Protein AF-A0A7X5SDE8-F1 (afdb_monomer_lite)

Radius of gyration: 19.69 Å; chains: 1; bounding box: 41×25×54 Å

Foldseek 3Di:
DPDDDDFAWDADPVRDTDGPDDDDDDQWDFDKDWDADPNDIDIDTDTRHPDDDDDPPVRCVVVPPDDDDDDDDDDD

Secondary structure (DSSP, 8-state):
--------EEE-TTS-EEESSPPPSPSEEEEEEEEEETTEEEEEEEEEE-S-----HHHHHHTT------------

Sequence (76 aa):
GGVNEVHRLRARDDGSLLADSTVGEPHSFDVEVRATVQGRSHRWAYPSYEGRTTIAAKIAQDAGIRVAPVGPGSIA

Organism: Xanthomonas perforans (NCBI:txid442694)

pLDDT: mean 90.2, std 8.86, range [49.62, 97.62]

Structure (mmCIF, N/CA/C/O backbone):
data_AF-A0A7X5SDE8-F1
#
_entry.id   AF-A0A7X5SDE8-F1
#
loop_
_atom_site.group_PDB
_atom_site.id
_atom_site.type_symbol
_atom_site.label_atom_id
_atom_site.label_alt_id
_atom_site.label_comp_id
_atom_site.label_asym_id
_atom_site.label_entity_id
_atom_site.label_seq_id
_atom_site.pdbx_PDB_ins_code
_atom_site.Cartn_x
_atom_site.Cartn_y
_atom_site.Cartn_z
_atom_site.occupancy
_atom_site.B_iso_or_equiv
_atom_site.auth_seq_id
_atom_site.auth_comp_id
_atom_site.auth_asym_id
_atom_site.auth_atom_id
_atom_site.pdbx_PDB_model_num
ATOM 1 N N . GLY A 1 1 ? -4.776 -7.906 -11.720 1.00 54.25 1 GLY A N 1
ATOM 2 C CA . GLY A 1 1 ? -4.796 -8.096 -10.258 1.00 54.25 1 GLY A CA 1
ATOM 3 C C . GLY A 1 1 ? -5.663 -7.057 -9.579 1.00 54.25 1 GLY A C 1
ATOM 4 O O . GLY A 1 1 ? -5.140 -6.250 -8.833 1.00 54.25 1 GLY A O 1
ATOM 5 N N . GLY A 1 2 ? -6.974 -7.064 -9.840 1.00 66.50 2 GLY A N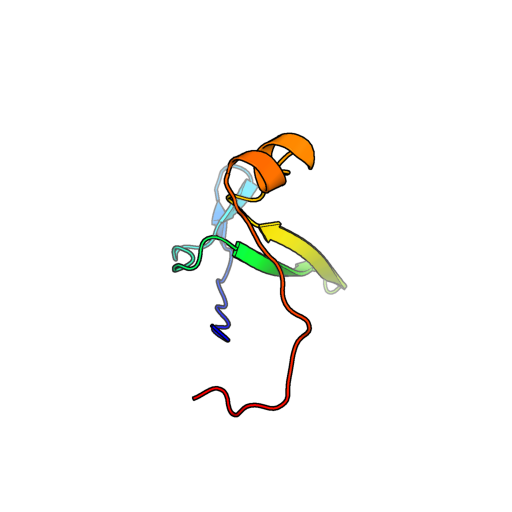 1
ATOM 6 C CA . GLY A 1 2 ? -7.942 -6.129 -9.246 1.00 66.50 2 GLY A CA 1
ATOM 7 C C . GLY A 1 2 ? -8.484 -6.608 -7.899 1.00 66.50 2 GLY A C 1
ATOM 8 O O . GLY A 1 2 ? -9.691 -6.574 -7.683 1.00 66.50 2 GLY A O 1
ATOM 9 N N . VAL A 1 3 ? -7.611 -7.133 -7.040 1.00 81.12 3 VAL A N 1
ATOM 10 C CA . VAL A 1 3 ? -7.998 -7.579 -5.699 1.00 81.12 3 VAL A CA 1
ATOM 11 C C . VAL A 1 3 ? -8.106 -6.346 -4.807 1.00 81.12 3 VAL A C 1
ATOM 13 O O . VAL A 1 3 ? -7.217 -5.498 -4.807 1.00 81.12 3 VAL A O 1
ATOM 16 N N . ASN A 1 4 ? -9.211 -6.232 -4.076 1.00 88.88 4 ASN A N 1
ATOM 17 C CA . ASN A 1 4 ? -9.400 -5.219 -3.046 1.00 88.88 4 ASN A CA 1
ATOM 18 C C . ASN A 1 4 ? -9.541 -5.936 -1.705 1.00 88.88 4 ASN A C 1
ATOM 20 O O . ASN A 1 4 ? -10.468 -6.730 -1.528 1.00 88.88 4 ASN A O 1
ATOM 24 N N . GLU A 1 5 ? -8.620 -5.663 -0.785 1.00 90.56 5 GLU A N 1
ATOM 25 C CA . GLU A 1 5 ? -8.628 -6.225 0.561 1.00 90.56 5 GLU A CA 1
ATOM 26 C C . GLU A 1 5 ? -8.979 -5.145 1.583 1.00 90.56 5 GLU A C 1
ATOM 28 O O . GLU A 1 5 ? -8.534 -3.997 1.504 1.00 90.56 5 GLU A O 1
ATOM 33 N N . VAL A 1 6 ? -9.795 -5.518 2.569 1.00 94.00 6 VAL A N 1
ATOM 34 C CA . VAL A 1 6 ? -10.184 -4.627 3.661 1.00 94.00 6 VAL A CA 1
ATOM 35 C C . VAL A 1 6 ? -9.788 -5.265 4.978 1.00 94.00 6 VAL A C 1
ATOM 37 O O . VAL A 1 6 ? -10.336 -6.291 5.379 1.00 94.00 6 VAL A O 1
ATOM 40 N N . HIS A 1 7 ? -8.881 -4.600 5.688 1.00 94.69 7 HIS A N 1
ATOM 41 C CA . HIS A 1 7 ? -8.390 -5.054 6.981 1.00 94.69 7 HIS A CA 1
ATOM 42 C C . HIS A 1 7 ? -8.838 -4.098 8.081 1.00 94.69 7 HIS A C 1
ATOM 44 O O . HIS A 1 7 ? -8.647 -2.882 8.000 1.00 94.69 7 HIS A O 1
ATOM 50 N N . ARG A 1 8 ? -9.446 -4.645 9.137 1.00 95.75 8 ARG A N 1
ATOM 51 C CA . ARG A 1 8 ? -9.859 -3.848 10.292 1.00 95.75 8 ARG A CA 1
ATOM 52 C C . ARG A 1 8 ? -8.691 -3.706 11.256 1.00 95.75 8 ARG A C 1
ATOM 54 O O . ARG A 1 8 ? -8.209 -4.706 11.781 1.00 95.75 8 ARG A O 1
ATOM 61 N N . LEU A 1 9 ? -8.288 -2.468 11.518 1.00 95.12 9 LEU A N 1
ATOM 62 C CA . LEU A 1 9 ? -7.258 -2.173 12.506 1.00 95.12 9 LEU A CA 1
ATOM 63 C C . LEU A 1 9 ? -7.845 -2.199 13.920 1.00 95.12 9 LEU A C 1
ATOM 65 O O . LEU A 1 9 ? -8.944 -1.686 14.156 1.00 95.12 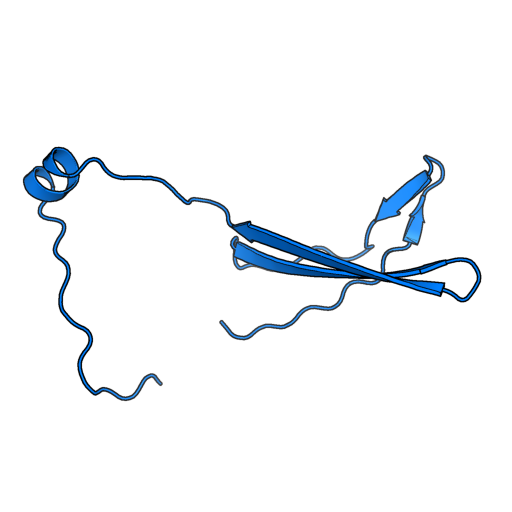9 LEU A O 1
ATOM 69 N N . ARG A 1 10 ? -7.099 -2.780 14.858 1.00 94.38 10 ARG A N 1
ATOM 70 C CA . ARG A 1 10 ? -7.385 -2.768 16.293 1.00 94.38 10 ARG A CA 1
ATOM 71 C C . ARG A 1 10 ? -6.271 -2.050 17.035 1.00 94.38 10 ARG A C 1
ATOM 73 O O . ARG A 1 10 ? -5.104 -2.162 16.664 1.00 94.38 10 ARG A O 1
ATOM 80 N N . ALA A 1 11 ? -6.653 -1.342 18.091 1.00 94.19 11 ALA A N 1
ATOM 81 C CA . ALA A 1 11 ? -5.698 -0.761 19.020 1.00 94.19 11 ALA A CA 1
ATOM 82 C C . ALA A 1 11 ? -4.934 -1.859 19.764 1.00 94.19 11 ALA A C 1
ATOM 84 O O . ALA A 1 11 ? -5.504 -2.896 20.116 1.00 94.19 11 ALA A O 1
ATOM 85 N N . ARG A 1 12 ? -3.647 -1.610 19.980 1.00 94.75 12 ARG A N 1
ATOM 86 C CA . ARG A 1 12 ? -2.754 -2.400 20.827 1.00 94.75 12 ARG A CA 1
ATOM 87 C C . ARG A 1 12 ? -2.380 -1.593 22.068 1.00 94.75 12 ARG A C 1
ATOM 89 O O . ARG A 1 12 ? -2.560 -0.375 22.099 1.00 94.75 12 ARG A O 1
ATOM 96 N N . ASP A 1 13 ? -1.840 -2.276 23.072 1.00 96.62 13 ASP A N 1
ATOM 97 C CA . ASP A 1 13 ? -1.490 -1.671 24.365 1.00 96.62 13 ASP A CA 1
ATOM 98 C C . ASP A 1 13 ? -0.406 -0.587 24.244 1.00 96.62 13 ASP A C 1
ATOM 100 O O . ASP A 1 13 ? -0.359 0.342 25.046 1.00 96.62 13 ASP A O 1
ATOM 104 N N . ASP A 1 14 ? 0.431 -0.665 23.206 1.00 96.00 14 ASP A N 1
ATOM 105 C CA . ASP A 1 14 ? 1.466 0.324 22.880 1.00 96.00 14 ASP A CA 1
ATOM 106 C C . ASP A 1 14 ? 0.934 1.554 22.117 1.00 96.00 14 ASP A C 1
ATOM 108 O O . ASP A 1 14 ? 1.703 2.428 21.718 1.00 96.00 14 ASP A O 1
ATOM 112 N N . GLY A 1 15 ? -0.382 1.636 21.904 1.00 92.19 15 GLY A N 1
ATOM 113 C CA . GLY A 1 15 ? -1.033 2.721 21.175 1.00 92.19 15 GLY A CA 1
ATOM 114 C C . GLY A 1 15 ? -0.991 2.583 19.651 1.00 92.19 15 GLY A C 1
ATOM 115 O O . GLY A 1 15 ? -1.534 3.443 18.954 1.00 92.19 15 GLY A O 1
ATOM 116 N N . SER A 1 16 ? -0.396 1.517 19.108 1.00 93.06 16 SER A N 1
ATOM 117 C CA . SER A 1 16 ? -0.419 1.243 17.671 1.00 93.06 16 SER A CA 1
ATOM 118 C C . SER A 1 16 ? -1.780 0.708 17.198 1.00 93.06 16 SER A C 1
ATOM 120 O O . SER A 1 16 ? -2.592 0.193 17.973 1.00 93.06 16 SER A O 1
ATOM 122 N N . LEU A 1 17 ? -2.038 0.837 15.893 1.00 93.00 17 LEU A N 1
ATOM 123 C CA . LEU A 1 17 ? -3.199 0.267 15.209 1.00 93.00 17 LEU A CA 1
ATOM 124 C C . LEU A 1 17 ? -2.719 -0.801 14.230 1.00 93.00 17 LEU A C 1
ATOM 126 O O . LEU A 1 17 ? -2.061 -0.476 13.244 1.00 93.00 17 LEU A O 1
ATOM 130 N N . LEU A 1 18 ? -3.075 -2.061 14.470 1.00 94.75 18 LEU A N 1
ATOM 131 C CA . LEU A 1 18 ? -2.673 -3.179 13.614 1.00 94.75 18 LEU A CA 1
ATOM 132 C C . LEU A 1 18 ? -3.886 -4.002 13.190 1.00 94.75 18 LEU A C 1
ATOM 134 O O . LEU A 1 18 ? -4.818 -4.202 13.969 1.00 94.75 18 LEU A O 1
ATOM 138 N N . ALA A 1 19 ? -3.864 -4.504 11.958 1.00 94.44 19 ALA A N 1
ATOM 139 C CA . ALA A 1 19 ? -4.793 -5.544 11.538 1.00 94.44 19 ALA A CA 1
ATOM 140 C C . ALA A 1 19 ? -4.450 -6.875 12.226 1.00 94.44 19 ALA A C 1
ATOM 142 O O . ALA A 1 19 ? -3.307 -7.104 12.618 1.00 94.44 19 ALA A O 1
ATOM 143 N N . ASP A 1 20 ? -5.437 -7.764 12.347 1.00 90.94 20 ASP A N 1
ATOM 144 C CA . ASP A 1 20 ? -5.206 -9.163 12.754 1.00 90.94 20 ASP A CA 1
ATOM 145 C C . ASP A 1 20 ? -4.952 -10.090 11.555 1.00 90.94 20 ASP A C 1
ATOM 147 O O . ASP A 1 20 ? -4.588 -11.249 11.723 1.00 90.94 20 ASP A O 1
ATOM 151 N N . SER A 1 21 ? -5.178 -9.586 10.344 1.00 92.38 21 SER A N 1
ATOM 152 C CA . SER A 1 21 ? -4.959 -10.282 9.079 1.00 92.38 21 SER A CA 1
ATOM 153 C C . SER A 1 21 ? -3.727 -9.729 8.374 1.00 92.38 21 SER A C 1
ATOM 155 O O . SER A 1 21 ? -3.509 -8.516 8.389 1.00 92.38 21 SER A O 1
ATOM 157 N N . THR A 1 22 ? -2.999 -10.601 7.687 1.00 90.06 22 THR A N 1
ATOM 158 C CA . THR A 1 22 ? -1.921 -10.220 6.769 1.00 90.06 22 THR A CA 1
ATOM 159 C C . THR A 1 22 ? -2.504 -9.742 5.441 1.00 90.06 22 THR A C 1
ATOM 161 O O . THR A 1 22 ? -3.513 -10.283 4.989 1.00 90.06 22 THR A O 1
ATOM 164 N N . VAL A 1 23 ? -1.871 -8.739 4.833 1.00 88.50 23 VAL A N 1
ATOM 165 C CA . VAL A 1 23 ? -2.171 -8.327 3.455 1.00 88.50 23 VAL A CA 1
ATOM 166 C C . VAL A 1 23 ? -1.628 -9.399 2.512 1.00 88.50 23 VAL A C 1
ATOM 168 O O . VAL A 1 23 ? -0.453 -9.760 2.616 1.00 88.50 23 VAL A O 1
ATOM 171 N N . GLY A 1 24 ? -2.478 -9.942 1.643 1.00 86.19 24 GLY A N 1
ATOM 172 C CA . GLY A 1 24 ? -2.064 -10.937 0.657 1.00 86.19 24 GLY A CA 1
ATOM 173 C C . GLY A 1 24 ? -1.145 -10.352 -0.418 1.00 86.19 24 GLY A C 1
ATOM 174 O O . GLY A 1 24 ? -1.100 -9.142 -0.630 1.00 86.19 24 GLY A O 1
ATOM 175 N N . GLU A 1 25 ? -0.414 -11.212 -1.133 1.00 82.06 25 GLU A N 1
ATOM 176 C CA . GLU A 1 25 ? 0.244 -10.801 -2.381 1.00 82.06 25 GLU A CA 1
ATOM 177 C C . GLU A 1 25 ? -0.795 -10.218 -3.357 1.00 82.06 25 GLU A C 1
ATOM 179 O O . GLU A 1 25 ? -1.912 -10.743 -3.443 1.00 82.06 25 GLU A O 1
ATOM 184 N N . PRO A 1 26 ? -0.464 -9.147 -4.110 1.00 78.81 26 PRO A N 1
ATOM 185 C CA . PRO A 1 26 ? 0.856 -8.789 -4.672 1.00 78.81 26 PRO A CA 1
ATOM 186 C C . PRO A 1 26 ? 1.707 -7.806 -3.844 1.00 78.81 26 PRO A C 1
ATOM 188 O O . PRO A 1 26 ? 1.178 -7.057 -3.054 1.00 78.81 26 PRO A O 1
ATOM 191 N N . HIS A 1 27 ? 3.015 -7.677 -4.099 1.00 75.12 27 HIS A N 1
ATOM 192 C CA . HIS A 1 27 ? 3.927 -6.755 -3.373 1.00 75.12 27 HIS A CA 1
ATOM 193 C C . HIS A 1 27 ? 3.787 -5.250 -3.717 1.00 75.12 27 HIS A C 1
ATOM 195 O O . HIS A 1 27 ? 4.747 -4.480 -3.653 1.00 75.12 27 HIS A O 1
ATOM 201 N N . SER A 1 28 ? 2.635 -4.794 -4.204 1.00 88.12 28 SER A N 1
ATOM 202 C CA . SER A 1 28 ? 2.444 -3.391 -4.590 1.00 88.12 28 SER A CA 1
ATOM 203 C C . SER A 1 28 ? 0.987 -2.985 -4.474 1.00 88.12 28 SER A C 1
ATOM 205 O O . SER A 1 28 ? 0.132 -3.558 -5.147 1.00 88.12 28 SER A O 1
ATOM 207 N N . PHE A 1 29 ? 0.728 -1.954 -3.669 1.00 89.81 29 PHE A N 1
ATOM 208 C CA . PHE A 1 29 ? -0.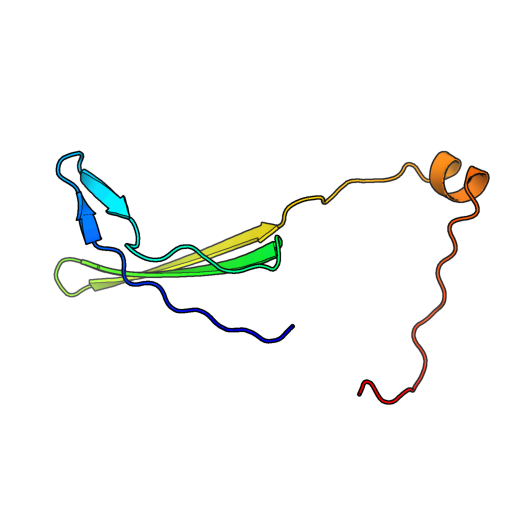623 -1.526 -3.322 1.00 89.81 29 PHE A CA 1
ATOM 209 C C . PHE A 1 29 ? -0.798 -0.015 -3.418 1.00 89.81 29 PHE A C 1
ATOM 211 O O . PHE A 1 29 ? 0.082 0.763 -3.040 1.00 89.81 29 PHE A O 1
ATOM 218 N N . ASP A 1 30 ? -1.995 0.390 -3.826 1.00 93.50 30 ASP A N 1
ATOM 219 C CA . ASP A 1 30 ? -2.547 1.687 -3.458 1.00 93.50 30 ASP A CA 1
ATOM 220 C C . ASP A 1 30 ? -3.272 1.530 -2.121 1.00 93.50 30 ASP A C 1
ATOM 222 O O . ASP A 1 30 ? -4.254 0.793 -2.023 1.00 93.50 30 ASP A O 1
ATOM 226 N N . VAL A 1 31 ? -2.776 2.190 -1.074 1.00 93.75 31 VAL A N 1
ATOM 227 C CA . VAL A 1 31 ? -3.315 2.042 0.280 1.00 93.75 31 VAL A CA 1
ATOM 228 C C . VAL A 1 31 ? -4.264 3.189 0.592 1.00 93.75 31 VAL A C 1
ATOM 230 O O . VAL A 1 31 ? -3.937 4.358 0.383 1.00 93.75 31 VAL A O 1
ATOM 233 N N . GLU A 1 32 ? -5.419 2.859 1.170 1.00 96.62 32 GLU A N 1
ATOM 234 C CA . GLU A 1 32 ? -6.322 3.828 1.782 1.00 96.62 32 GLU A CA 1
ATOM 235 C C . GLU A 1 32 ? -6.611 3.456 3.238 1.00 96.62 32 GLU A C 1
ATOM 237 O O . GLU A 1 32 ? -7.094 2.365 3.540 1.00 96.62 32 GLU A O 1
ATOM 242 N N . VAL A 1 33 ? -6.382 4.406 4.143 1.00 95.56 33 VAL A N 1
ATOM 243 C CA . VAL A 1 33 ? -6.735 4.288 5.558 1.00 95.56 33 VAL A CA 1
ATOM 244 C C . VAL A 1 33 ? -7.902 5.220 5.848 1.00 95.56 33 VAL A C 1
ATOM 246 O O . VAL A 1 33 ? -7.829 6.422 5.589 1.00 95.56 33 VAL A O 1
ATOM 249 N N . ARG A 1 34 ? -8.978 4.673 6.418 1.00 96.81 34 ARG A N 1
ATOM 250 C CA . ARG A 1 34 ? -10.157 5.427 6.861 1.00 96.81 34 ARG A CA 1
ATOM 251 C C . ARG A 1 34 ? -10.351 5.245 8.359 1.00 96.81 34 ARG A C 1
ATOM 253 O O . ARG A 1 34 ? -10.369 4.115 8.841 1.00 96.81 34 ARG A O 1
ATOM 260 N N . ALA A 1 35 ? -10.544 6.343 9.081 1.00 94.75 35 ALA A N 1
ATOM 261 C CA . ALA A 1 35 ? -10.802 6.319 10.517 1.00 94.75 35 ALA A CA 1
ATOM 262 C C . ALA A 1 35 ? -11.906 7.308 10.893 1.00 94.75 35 ALA A C 1
ATOM 264 O O . ALA A 1 35 ? -12.062 8.349 10.261 1.00 94.75 35 ALA A O 1
ATOM 265 N N . THR A 1 36 ? -12.663 6.994 11.943 1.00 95.12 36 THR A N 1
ATOM 266 C CA . THR A 1 36 ? -13.566 7.950 12.592 1.00 95.12 36 THR A CA 1
ATOM 267 C C . THR A 1 36 ? -13.076 8.194 14.008 1.00 95.12 36 THR A C 1
ATOM 269 O O . THR A 1 36 ? -12.996 7.258 14.799 1.00 95.12 36 THR A O 1
ATOM 272 N N . VAL A 1 37 ? -12.747 9.444 14.327 1.00 91.69 37 VAL A N 1
ATOM 273 C CA . VAL A 1 37 ? -12.204 9.847 15.628 1.00 91.69 37 VAL A CA 1
ATOM 274 C C . VAL A 1 37 ? -13.065 10.979 16.170 1.00 91.69 37 VAL A C 1
ATOM 276 O O . VAL A 1 37 ? -13.233 12.000 15.511 1.00 91.69 37 VAL A O 1
ATOM 279 N N . GLN A 1 38 ? -13.659 10.787 17.353 1.00 94.75 38 GLN A N 1
ATOM 280 C CA . GLN A 1 38 ? -14.570 11.767 17.974 1.00 94.75 38 GLN A CA 1
ATOM 281 C C . GLN A 1 38 ? -15.699 12.224 17.022 1.00 94.75 38 GLN A C 1
ATOM 283 O O . GLN A 1 38 ? -16.025 13.405 16.934 1.00 94.75 38 GLN A O 1
ATOM 288 N N . GLY A 1 39 ? -16.253 11.289 16.242 1.00 96.44 39 GLY A N 1
ATOM 289 C CA . GLY A 1 39 ? -17.306 11.568 15.258 1.00 96.44 39 GLY A CA 1
ATOM 290 C C . GLY A 1 39 ? -16.835 12.238 13.961 1.00 96.44 39 GLY A C 1
ATOM 291 O O . GLY A 1 39 ? -17.652 12.467 13.074 1.00 96.44 39 GLY A O 1
ATOM 292 N N . ARG A 1 40 ? -15.537 12.526 13.803 1.00 97.44 40 ARG A N 1
ATOM 293 C CA . ARG A 1 40 ? -14.967 13.104 12.576 1.00 97.44 40 ARG A CA 1
ATOM 294 C C . ARG A 1 40 ? -14.333 12.024 11.713 1.00 97.44 40 ARG A C 1
ATOM 296 O O . ARG A 1 40 ? -13.585 11.189 12.214 1.00 97.44 40 ARG A O 1
ATOM 303 N N . SER A 1 41 ? -14.628 12.051 10.416 1.00 97.62 41 SER A N 1
ATOM 304 C CA . SER A 1 41 ? -14.028 11.137 9.441 1.00 97.62 41 SER A CA 1
ATOM 305 C C . SER A 1 41 ? -12.671 11.651 8.964 1.00 97.62 41 SER A C 1
ATOM 307 O O . SER A 1 41 ? -12.523 12.829 8.647 1.00 97.62 41 SER A O 1
ATOM 309 N N . HIS A 1 42 ? -11.705 10.744 8.864 1.00 96.56 42 HIS A N 1
ATOM 310 C CA . HIS A 1 42 ? -10.360 10.983 8.356 1.00 96.56 42 HIS A CA 1
ATOM 311 C C . HIS A 1 42 ? -10.020 9.956 7.278 1.00 96.56 42 HIS A C 1
ATOM 313 O O . HIS A 1 42 ? -10.438 8.795 7.356 1.00 96.56 42 HIS A O 1
ATOM 319 N N . ARG A 1 43 ? -9.253 10.392 6.278 1.00 97.00 43 ARG A N 1
ATOM 320 C CA . ARG A 1 43 ? -8.824 9.570 5.149 1.00 97.00 43 ARG A CA 1
ATOM 321 C C . ARG A 1 43 ? -7.386 9.909 4.782 1.00 97.00 43 ARG A C 1
ATOM 323 O O . ARG A 1 43 ? -7.071 11.078 4.575 1.00 97.00 43 ARG A O 1
ATOM 330 N N . TRP A 1 44 ? -6.560 8.881 4.644 1.00 97.00 44 TRP A N 1
ATOM 331 C CA . TRP A 1 44 ? -5.206 8.967 4.106 1.00 97.00 44 TRP A CA 1
ATOM 332 C C . TRP A 1 44 ? -5.093 8.015 2.927 1.00 97.00 44 TRP A C 1
ATOM 334 O O . TRP A 1 44 ? -5.613 6.903 2.987 1.00 97.00 44 TRP A O 1
ATOM 344 N N . ALA A 1 45 ? -4.421 8.452 1.870 1.00 97.50 45 ALA A N 1
ATOM 345 C CA . ALA A 1 45 ? -4.128 7.624 0.713 1.00 97.50 45 ALA A CA 1
ATOM 346 C C . ALA A 1 45 ? -2.646 7.760 0.379 1.00 97.50 45 ALA A C 1
ATOM 348 O O . ALA A 1 45 ? -2.124 8.877 0.353 1.00 97.50 45 ALA A O 1
ATOM 349 N N . TYR A 1 46 ? -1.972 6.636 0.159 1.00 95.50 46 TYR A N 1
ATOM 350 C CA . TYR A 1 46 ? -0.561 6.622 -0.200 1.00 95.50 46 TYR A CA 1
ATOM 351 C C . TYR A 1 46 ? -0.199 5.368 -1.004 1.00 95.50 46 TYR A C 1
ATOM 353 O O . TYR A 1 46 ? -0.803 4.311 -0.818 1.00 95.50 46 TYR A O 1
ATOM 361 N N . PRO A 1 47 ? 0.803 5.467 -1.887 1.00 93.25 47 PRO A N 1
ATOM 362 C CA . PRO A 1 47 ? 1.345 4.308 -2.575 1.00 93.25 47 PRO A CA 1
ATOM 363 C C . PRO A 1 47 ? 2.270 3.484 -1.666 1.00 93.25 47 PRO A C 1
ATOM 365 O O . PRO A 1 47 ? 3.098 4.043 -0.947 1.00 93.25 47 PRO A O 1
ATOM 368 N N . SER A 1 48 ? 2.197 2.158 -1.758 1.00 90.69 48 SER A N 1
ATOM 369 C CA . SER A 1 48 ? 3.116 1.216 -1.107 1.00 90.69 48 SER A CA 1
ATOM 370 C C . SER A 1 48 ? 3.567 0.180 -2.132 1.00 90.69 48 SER A C 1
ATOM 372 O O . SER A 1 48 ? 3.035 -0.922 -2.227 1.00 90.69 48 SER A O 1
ATOM 374 N N . TYR A 1 49 ? 4.500 0.591 -2.986 1.00 90.69 49 TYR A N 1
ATOM 375 C CA . TYR A 1 49 ? 4.969 -0.224 -4.098 1.00 90.69 49 TYR A CA 1
ATOM 376 C C . TYR A 1 49 ? 6.389 -0.709 -3.842 1.00 90.69 49 TYR A C 1
ATOM 378 O O . TYR A 1 49 ? 7.300 0.108 -3.693 1.00 90.69 49 TYR A O 1
ATOM 386 N N . GLU A 1 50 ? 6.588 -2.020 -3.826 1.00 85.81 50 GLU A N 1
ATOM 387 C CA . GLU A 1 50 ? 7.907 -2.620 -3.648 1.00 85.81 50 GLU A CA 1
ATOM 388 C C . GLU A 1 50 ? 8.591 -2.922 -4.991 1.00 85.81 50 GLU A C 1
ATOM 390 O O . GLU A 1 50 ? 7.973 -2.931 -6.057 1.00 85.81 50 GLU A O 1
ATOM 395 N N . GLY A 1 51 ? 9.910 -3.131 -4.949 1.00 85.12 51 GLY A N 1
ATOM 396 C CA . GLY A 1 51 ? 10.695 -3.592 -6.101 1.00 85.12 51 GLY A CA 1
ATOM 397 C C . GLY A 1 51 ? 10.908 -2.571 -7.225 1.00 85.12 51 GLY A C 1
ATOM 398 O O . GLY A 1 51 ? 11.488 -2.912 -8.256 1.00 85.12 51 GLY A O 1
ATOM 399 N N . ARG A 1 52 ? 10.474 -1.315 -7.062 1.00 86.62 52 ARG A N 1
ATOM 400 C CA . ARG A 1 52 ? 10.674 -0.287 -8.092 1.00 86.62 52 ARG A CA 1
ATOM 401 C C . ARG A 1 52 ? 12.108 0.228 -8.085 1.00 86.62 52 ARG A C 1
ATOM 403 O O . ARG A 1 52 ? 12.606 0.715 -7.076 1.00 86.62 52 ARG A O 1
ATOM 410 N N . THR A 1 53 ? 12.751 0.144 -9.245 1.00 89.50 53 THR A N 1
ATOM 411 C CA . THR A 1 53 ? 14.110 0.632 -9.478 1.00 89.50 53 THR A CA 1
ATOM 412 C C . THR A 1 53 ? 14.191 1.363 -10.811 1.00 89.50 53 THR A C 1
ATOM 414 O O . THR A 1 53 ? 13.356 1.167 -11.697 1.00 89.50 53 THR A O 1
ATOM 417 N N . THR A 1 54 ? 15.215 2.195 -10.958 1.00 91.81 54 THR A N 1
ATOM 418 C CA . THR A 1 54 ? 15.520 2.888 -12.207 1.00 91.81 54 THR A CA 1
ATOM 419 C C . THR A 1 54 ? 16.709 2.212 -12.867 1.00 91.81 54 THR A C 1
ATOM 421 O O . THR A 1 54 ? 17.799 2.157 -12.300 1.00 91.81 54 THR A O 1
ATOM 424 N N . ILE A 1 55 ? 16.517 1.738 -14.095 1.00 92.44 55 ILE A N 1
ATOM 425 C CA . ILE A 1 55 ? 17.603 1.210 -14.920 1.00 92.44 55 ILE A CA 1
ATOM 426 C C . ILE A 1 55 ? 18.162 2.367 -15.748 1.00 92.44 55 ILE A C 1
ATOM 428 O O . ILE A 1 55 ? 17.431 3.013 -16.498 1.00 92.44 55 ILE A O 1
ATOM 432 N N . ALA A 1 56 ? 19.460 2.643 -15.612 1.00 96.12 56 ALA A N 1
ATOM 433 C CA . ALA A 1 56 ? 20.119 3.675 -16.405 1.00 96.12 56 ALA A CA 1
ATOM 434 C C . ALA A 1 56 ? 19.999 3.368 -17.907 1.00 96.12 56 ALA A C 1
ATOM 436 O O . ALA A 1 56 ? 20.150 2.220 -18.323 1.00 96.12 56 ALA A O 1
ATOM 437 N N . ALA A 1 57 ? 19.783 4.399 -18.731 1.00 94.44 57 ALA A N 1
ATOM 438 C CA . ALA A 1 57 ? 19.468 4.225 -20.152 1.00 94.44 57 ALA A CA 1
ATOM 439 C C . ALA A 1 57 ? 20.514 3.390 -20.910 1.00 94.44 57 ALA A C 1
ATOM 441 O O . ALA A 1 57 ? 20.150 2.478 -21.648 1.00 94.44 57 ALA A O 1
ATOM 442 N N . LYS A 1 58 ? 21.809 3.644 -20.674 1.00 95.88 58 LYS A N 1
ATOM 443 C CA . LYS A 1 58 ? 22.897 2.857 -21.274 1.00 95.88 58 LYS A CA 1
ATOM 444 C C . LYS A 1 58 ? 22.833 1.380 -20.873 1.00 95.88 58 LYS A C 1
ATOM 446 O O . LYS A 1 58 ? 23.002 0.518 -21.722 1.00 95.88 58 LYS A O 1
ATOM 451 N N . ILE A 1 59 ? 22.539 1.089 -19.607 1.00 96.88 59 ILE A N 1
ATOM 452 C CA . ILE A 1 59 ? 22.423 -0.290 -19.117 1.00 96.88 59 ILE A CA 1
ATOM 453 C C . ILE A 1 59 ? 21.217 -0.986 -19.750 1.00 96.88 59 ILE A C 1
ATOM 455 O O . ILE A 1 59 ? 21.337 -2.124 -20.187 1.00 96.88 59 ILE A O 1
ATOM 459 N N . ALA A 1 60 ? 20.077 -0.300 -19.860 1.00 96.06 60 ALA A N 1
ATOM 460 C CA . ALA A 1 60 ? 18.901 -0.845 -20.532 1.00 96.06 60 ALA A CA 1
ATOM 461 C C . ALA A 1 60 ? 19.185 -1.177 -22.010 1.00 96.06 60 ALA A C 1
ATOM 463 O O . ALA A 1 60 ? 18.775 -2.234 -22.488 1.00 96.06 60 ALA A O 1
ATOM 464 N N . GLN A 1 61 ? 19.922 -0.306 -22.711 1.00 95.25 61 GLN A N 1
ATOM 465 C CA . GLN A 1 61 ? 20.339 -0.516 -24.102 1.00 95.25 61 GLN A CA 1
ATOM 466 C C . GLN A 1 61 ? 21.310 -1.691 -24.242 1.00 95.25 61 GLN A C 1
ATOM 468 O O . GLN A 1 61 ? 21.060 -2.586 -25.047 1.00 95.25 61 GLN A O 1
ATOM 473 N N . ASP A 1 62 ? 22.379 -1.708 -23.443 1.00 97.44 62 ASP A N 1
ATOM 474 C CA . ASP A 1 62 ? 23.400 -2.761 -23.473 1.00 97.44 62 ASP A CA 1
ATOM 475 C C . ASP A 1 62 ? 22.792 -4.135 -23.116 1.00 97.44 62 ASP A C 1
ATOM 477 O O . ASP A 1 62 ? 23.174 -5.152 -23.690 1.00 97.44 62 ASP A O 1
ATOM 481 N N . ALA A 1 63 ? 21.795 -4.169 -22.220 1.00 96.56 63 ALA A N 1
ATOM 482 C CA . ALA A 1 63 ? 21.040 -5.373 -21.859 1.00 96.56 63 ALA A CA 1
ATOM 483 C C . ALA A 1 63 ? 19.950 -5.764 -22.881 1.00 96.56 63 ALA A C 1
ATOM 485 O O . ALA A 1 63 ? 19.291 -6.790 -22.716 1.00 96.56 63 ALA A O 1
ATOM 486 N N . GLY A 1 64 ? 19.724 -4.960 -23.925 1.00 96.62 64 GLY A N 1
ATOM 487 C CA . GLY A 1 64 ? 18.730 -5.238 -24.963 1.00 96.62 64 GLY A CA 1
ATOM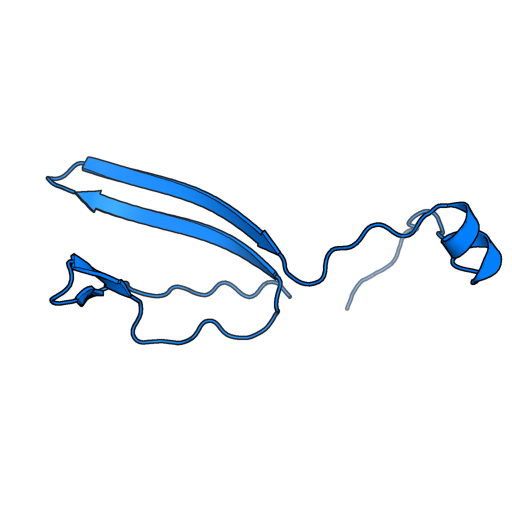 488 C C . GLY A 1 64 ? 17.271 -5.080 -24.520 1.00 96.62 64 GLY A C 1
ATOM 489 O O . GLY A 1 64 ? 16.381 -5.632 -25.172 1.00 96.62 64 GLY A O 1
ATOM 490 N N . ILE A 1 65 ? 17.005 -4.330 -23.445 1.00 94.56 65 ILE A N 1
ATOM 491 C CA . ILE A 1 65 ? 15.643 -3.992 -23.016 1.00 94.56 65 ILE A CA 1
ATOM 492 C C . ILE A 1 65 ? 15.003 -3.107 -24.092 1.00 94.56 65 ILE A C 1
ATOM 494 O O . ILE A 1 65 ? 15.547 -2.070 -24.472 1.00 94.56 65 ILE A O 1
ATOM 498 N N . ARG A 1 66 ? 13.828 -3.510 -24.584 1.00 89.75 66 ARG A N 1
ATOM 499 C CA . ARG A 1 66 ? 13.059 -2.772 -25.596 1.00 89.75 66 ARG A CA 1
ATOM 500 C C . ARG A 1 66 ? 11.663 -2.461 -25.078 1.00 89.75 66 ARG A C 1
ATOM 502 O O . ARG A 1 66 ? 11.090 -3.235 -24.319 1.00 89.75 66 ARG A O 1
ATOM 509 N N . VAL A 1 67 ? 11.114 -1.344 -25.537 1.00 87.12 67 VAL A N 1
ATOM 510 C CA . VAL A 1 67 ? 9.711 -0.971 -25.337 1.00 87.12 67 VAL A CA 1
ATOM 511 C C . VAL A 1 67 ? 9.012 -0.946 -26.691 1.00 87.12 67 VAL A C 1
ATOM 513 O O . VAL A 1 67 ? 9.641 -0.655 -27.708 1.00 87.12 67 VAL A O 1
ATOM 516 N N . ALA A 1 68 ? 7.720 -1.246 -26.706 1.00 86.31 68 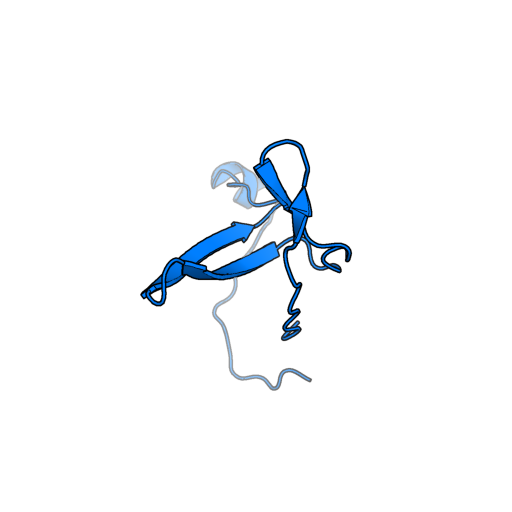ALA A N 1
ATOM 517 C CA . ALA A 1 68 ? 6.872 -1.111 -27.881 1.00 86.31 68 ALA A CA 1
ATOM 518 C C . ALA A 1 68 ? 5.670 -0.227 -27.525 1.00 86.31 68 ALA A C 1
ATOM 520 O O . ALA A 1 68 ? 5.212 -0.269 -26.379 1.00 86.31 68 ALA A O 1
ATOM 521 N N . PRO A 1 69 ? 5.158 0.583 -28.466 1.00 87.50 69 PRO A N 1
ATOM 522 C CA . PRO A 1 69 ? 3.905 1.289 -28.252 1.00 87.50 69 PRO A CA 1
ATOM 523 C C . PRO A 1 69 ? 2.782 0.281 -27.989 1.00 87.50 69 PRO A C 1
ATOM 525 O O . PRO A 1 69 ? 2.745 -0.797 -28.586 1.00 87.50 69 PRO A O 1
ATOM 528 N N . VAL A 1 70 ? 1.865 0.639 -27.090 1.00 86.62 70 VAL A N 1
ATOM 529 C CA . VAL A 1 70 ? 0.665 -0.167 -26.852 1.00 86.62 70 VAL A CA 1
ATOM 530 C C . VAL A 1 70 ? -0.171 -0.233 -28.134 1.00 86.62 70 VAL A C 1
ATOM 532 O O . VAL A 1 70 ? -0.307 0.763 -28.845 1.00 86.62 70 VAL A O 1
ATOM 535 N N . GLY A 1 71 ? -0.721 -1.409 -28.433 1.00 88.56 71 GLY A N 1
ATOM 536 C CA . GLY A 1 71 ? -1.606 -1.645 -29.573 1.00 88.56 71 GLY A CA 1
ATOM 537 C C . GLY A 1 71 ? -2.952 -2.224 -29.125 1.00 88.56 71 GLY A C 1
ATOM 538 O O . GLY A 1 71 ? -3.073 -2.663 -27.980 1.00 88.56 71 GLY A O 1
ATOM 539 N N . PRO A 1 72 ? -3.973 -2.236 -30.000 1.00 89.50 72 PRO A N 1
ATOM 540 C CA . PRO A 1 72 ? -5.258 -2.859 -29.698 1.00 89.50 72 PRO A CA 1
ATOM 541 C C . PRO A 1 72 ? -5.088 -4.356 -29.400 1.00 89.50 72 PRO A C 1
ATOM 543 O O . PRO A 1 72 ? -4.409 -5.064 -30.141 1.00 89.50 72 PRO A O 1
ATOM 546 N N . GLY A 1 73 ? -5.735 -4.846 -28.345 1.00 81.75 73 GLY A N 1
ATOM 547 C CA . GLY A 1 73 ? -5.718 -6.254 -27.954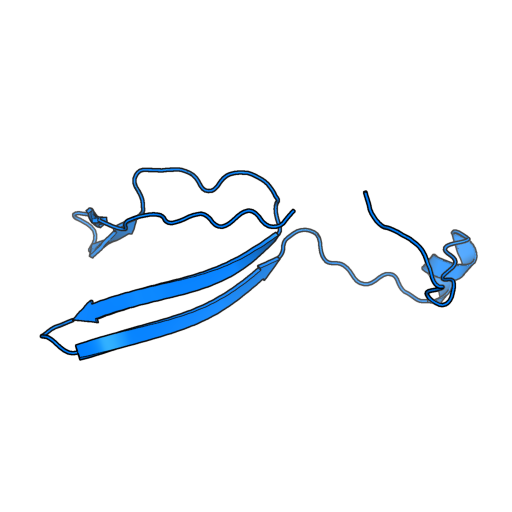 1.00 81.75 73 GLY A CA 1
ATOM 548 C C . GLY A 1 73 ? -6.721 -6.522 -26.836 1.00 81.75 73 GLY A C 1
ATOM 549 O O . GLY A 1 73 ? -7.064 -5.615 -26.079 1.00 81.75 73 GLY A O 1
ATOM 550 N N . SER A 1 74 ? -7.221 -7.754 -26.750 1.00 80.06 74 SER A N 1
ATOM 551 C CA . SER A 1 74 ? -8.070 -8.180 -25.635 1.00 80.06 74 SER A CA 1
ATOM 552 C C . SER A 1 74 ? -7.186 -8.787 -24.547 1.00 80.06 74 SER A C 1
ATOM 554 O O . SER A 1 74 ? -6.350 -9.641 -24.843 1.00 80.06 74 SER A O 1
ATOM 556 N N . ILE A 1 75 ? -7.335 -8.315 -23.310 1.00 69.06 75 ILE A N 1
ATOM 557 C CA . ILE A 1 75 ? -6.699 -8.911 -22.132 1.00 69.06 75 ILE A CA 1
ATOM 558 C C . ILE A 1 75 ? -7.721 -9.893 -21.552 1.00 69.06 75 ILE A C 1
ATOM 560 O O . ILE A 1 75 ? -8.841 -9.477 -21.256 1.00 69.06 75 ILE A O 1
ATOM 564 N N . ALA A 1 76 ? -7.352 -11.174 -21.468 1.00 49.62 76 ALA A N 1
ATOM 565 C CA . ALA A 1 76 ? -8.172 -12.232 -20.874 1.00 49.62 76 ALA A CA 1
ATOM 566 C C . ALA A 1 76 ? -8.198 -12.148 -19.341 1.00 49.62 76 ALA A C 1
ATOM 568 O O . ALA A 1 76 ? -7.170 -11.730 -18.756 1.00 49.62 76 ALA A O 1
#